Protein AF-A0A918D4K6-F1 (afdb_monomer_lite)

Sequence (127 aa):
MRQERPLFADIYPAGKYKCGECGSKNLLGESFHYRVNFLSQNNRLCPDCYRIQEQIKKEKQRQAYASGEEEPEWTDEITCPWCGYELGDSWELADSDDECECNNCDKIFSYERHIEVTYSSSRVEED

pLDDT: mean 82.64, std 17.32, range [41.03, 98.0]

Organism: NCBI:txid1004261

Foldseek 3Di:
DPDDDPDLQVVDPWQPAAALPPRDTAGRSDDLPPQPDPPDSSRRHDPVVVVVVVVVVQQVVQVCLLVVVDADDQDPADADSNGRDGPPVRVVDDQKDAFDADPPPRDGHIDGHDDDDDDDDDDDDDD

Radius of gyration: 22.81 Å; chains: 1; bounding box: 40×64×56 Å

Structure (mmCIF, N/CA/C/O backbone):
data_AF-A0A918D4K6-F1
#
_entry.id   AF-A0A918D4K6-F1
#
loop_
_atom_site.group_PDB
_atom_site.id
_atom_site.type_symbol
_atom_site.label_atom_id
_atom_site.label_alt_id
_atom_site.label_comp_id
_atom_site.label_asym_id
_atom_site.label_entity_id
_atom_site.label_seq_id
_atom_site.pdbx_PDB_ins_code
_atom_site.Cartn_x
_atom_site.Cartn_y
_atom_site.Cartn_z
_atom_site.occupancy
_atom_site.B_iso_or_equiv
_atom_site.auth_seq_id
_atom_site.auth_comp_id
_atom_site.auth_asym_id
_atom_site.auth_atom_id
_atom_site.pdbx_PDB_model_num
ATOM 1 N N . MET A 1 1 ? -29.072 -21.356 34.158 1.00 42.69 1 MET A N 1
ATOM 2 C CA . MET A 1 1 ? -29.384 -19.918 34.009 1.00 42.69 1 MET A CA 1
ATOM 3 C C . MET A 1 1 ? -28.939 -19.497 32.617 1.00 42.69 1 MET A C 1
ATOM 5 O O . MET A 1 1 ? -27.772 -19.693 32.305 1.00 42.69 1 MET A O 1
ATOM 9 N N . ARG A 1 2 ? -29.850 -19.033 31.749 1.00 46.25 2 ARG A N 1
ATOM 10 C CA . ARG A 1 2 ? -29.460 -18.437 30.460 1.00 46.25 2 ARG A CA 1
ATOM 11 C C . ARG A 1 2 ? -28.806 -17.097 30.785 1.00 46.25 2 ARG A C 1
ATOM 13 O O . ARG A 1 2 ? -29.473 -16.248 31.360 1.00 46.25 2 ARG A O 1
ATOM 20 N N . GLN A 1 3 ? -27.515 -16.942 30.503 1.00 49.47 3 GLN A N 1
ATOM 21 C CA . GLN A 1 3 ? -26.892 -15.623 30.562 1.00 49.47 3 GLN A CA 1
ATOM 22 C C . GLN A 1 3 ? -27.545 -14.781 29.466 1.00 49.47 3 GLN A C 1
ATOM 24 O O . GLN A 1 3 ? -27.465 -15.130 28.286 1.00 49.47 3 GLN A O 1
ATOM 29 N N . GLU A 1 4 ? -28.273 -13.742 29.867 1.00 51.09 4 GLU A N 1
ATOM 30 C CA . GLU A 1 4 ? -28.801 -12.752 28.938 1.00 51.09 4 GLU A CA 1
ATOM 31 C C . GLU A 1 4 ? -27.609 -12.168 28.179 1.00 51.09 4 GLU A C 1
ATOM 33 O O . GLU A 1 4 ? -26.642 -11.698 28.782 1.00 51.09 4 GLU A O 1
ATOM 38 N N . ARG A 1 5 ? -27.618 -12.293 26.848 1.00 47.28 5 ARG A N 1
ATOM 39 C CA . ARG A 1 5 ? -26.587 -11.658 26.028 1.00 47.28 5 ARG A CA 1
ATOM 40 C C . ARG A 1 5 ? -26.741 -10.148 26.228 1.00 47.28 5 ARG A C 1
ATOM 42 O O . ARG A 1 5 ? -27.851 -9.666 25.997 1.00 47.28 5 ARG A O 1
ATOM 49 N N . PRO A 1 6 ? -25.686 -9.424 26.646 1.00 55.44 6 PRO A N 1
ATOM 50 C CA . PRO A 1 6 ? -25.772 -7.980 26.806 1.00 55.44 6 PRO A CA 1
ATOM 51 C C . PRO A 1 6 ? -26.263 -7.373 25.494 1.00 55.44 6 PRO A C 1
ATOM 53 O O . PRO A 1 6 ? -25.811 -7.770 24.412 1.00 55.44 6 PRO A O 1
ATOM 56 N N . LEU A 1 7 ? -27.225 -6.454 25.583 1.00 52.66 7 LEU A N 1
ATOM 57 C CA . LEU A 1 7 ? -27.683 -5.728 24.407 1.00 52.66 7 LEU A CA 1
ATOM 58 C C . LEU A 1 7 ? -26.472 -4.970 23.849 1.00 52.66 7 LEU A C 1
ATOM 60 O O . LEU A 1 7 ? -25.612 -4.525 24.605 1.00 52.66 7 LEU A O 1
ATOM 64 N N . PHE A 1 8 ? -26.372 -4.806 22.528 1.00 48.69 8 PHE A N 1
ATOM 65 C CA . PHE A 1 8 ? -25.230 -4.116 21.899 1.00 48.69 8 PHE A CA 1
ATOM 66 C C . PHE A 1 8 ? -24.952 -2.721 22.512 1.00 48.69 8 PHE A C 1
ATOM 68 O O . PHE A 1 8 ? -23.810 -2.263 22.533 1.00 48.69 8 PHE A O 1
ATOM 75 N N . ALA A 1 9 ? -25.986 -2.084 23.075 1.00 48.44 9 ALA A N 1
ATOM 76 C CA . ALA A 1 9 ? -25.922 -0.834 23.830 1.00 48.44 9 ALA A CA 1
ATOM 77 C C . ALA A 1 9 ? -25.123 -0.917 25.152 1.00 48.44 9 ALA A C 1
ATOM 79 O O . ALA A 1 9 ? -24.498 0.070 25.539 1.00 48.44 9 ALA A O 1
ATOM 80 N N . ASP A 1 10 ? -25.092 -2.078 25.812 1.00 50.91 10 ASP A N 1
ATOM 81 C CA . ASP A 1 10 ? -24.359 -2.313 27.066 1.00 50.91 10 ASP A CA 1
ATOM 82 C C . ASP A 1 10 ? -22.856 -2.540 26.824 1.00 50.91 10 ASP A C 1
ATOM 84 O O . ASP A 1 10 ? -22.030 -2.332 27.714 1.00 50.91 10 ASP A O 1
ATOM 88 N N . ILE A 1 11 ? -22.484 -2.940 25.602 1.00 58.69 11 ILE A N 1
ATOM 89 C CA . ILE A 1 11 ? -21.090 -3.185 25.204 1.00 58.69 11 ILE A CA 1
ATOM 90 C C . ILE A 1 11 ? -20.376 -1.854 24.898 1.00 58.69 11 ILE A C 1
ATOM 92 O O . ILE A 1 11 ? -19.193 -1.693 25.215 1.00 58.69 11 ILE A O 1
ATOM 96 N N . TYR A 1 12 ? -21.096 -0.865 24.347 1.00 61.28 12 TYR A N 1
ATOM 97 C CA . TYR A 1 12 ? -20.546 0.447 23.988 1.00 61.28 12 TYR A CA 1
ATOM 98 C C . TYR A 1 12 ? -21.479 1.602 24.393 1.00 61.28 12 TYR A C 1
ATOM 100 O O . TYR A 1 12 ? -22.308 2.039 23.587 1.00 61.28 12 TYR A O 1
ATOM 108 N N . PRO A 1 13 ? -21.331 2.151 25.617 1.00 64.19 13 PRO A N 1
ATOM 109 C CA . PRO A 1 13 ? -22.134 3.289 26.043 1.00 64.19 13 PRO A CA 1
ATOM 110 C C . PRO A 1 13 ? -21.810 4.527 25.194 1.00 64.19 13 PRO A C 1
ATOM 112 O O . PRO A 1 13 ? -20.640 4.895 25.006 1.00 64.19 13 PRO A O 1
ATOM 115 N N . ALA A 1 14 ? -22.866 5.179 24.703 1.00 71.62 14 ALA A N 1
ATOM 116 C CA . ALA A 1 14 ? -22.778 6.461 24.011 1.00 71.62 14 ALA A CA 1
ATOM 117 C C . ALA A 1 14 ? -22.109 7.510 24.905 1.00 71.62 14 ALA A C 1
ATOM 119 O O . ALA A 1 14 ? -22.296 7.523 26.123 1.00 71.62 14 ALA A O 1
ATOM 120 N N . GLY A 1 15 ? -21.356 8.432 24.315 1.00 71.19 15 GLY A N 1
ATOM 121 C CA . GLY A 1 15 ? -20.790 9.556 25.054 1.00 71.19 15 GLY A CA 1
ATOM 122 C C . GLY A 1 15 ? -19.521 9.254 25.852 1.00 71.19 15 GLY A C 1
ATOM 123 O O . GLY A 1 15 ? -18.953 10.186 26.428 1.00 71.19 15 GLY A O 1
ATOM 124 N N . LYS A 1 16 ? -19.069 7.992 25.889 1.00 79.56 16 LYS A N 1
ATOM 125 C CA . LYS A 1 16 ? -17.897 7.550 26.661 1.00 79.56 16 LYS A CA 1
ATOM 126 C C . LYS A 1 16 ? -16.576 8.008 26.053 1.00 79.56 16 LYS A C 1
ATOM 128 O O . LYS A 1 16 ? -15.633 8.291 26.789 1.00 79.56 16 LYS A O 1
ATOM 133 N N . TYR A 1 17 ? -16.488 8.061 24.732 1.00 78.19 17 TYR A N 1
ATOM 134 C CA . TYR A 1 17 ? -15.265 8.423 24.028 1.00 78.19 17 TYR A CA 1
ATOM 135 C C . TYR A 1 17 ? -15.452 9.726 23.259 1.00 78.19 17 TYR A C 1
ATOM 137 O O . TYR A 1 17 ? -16.573 10.088 22.905 1.00 78.19 17 TYR A O 1
ATOM 145 N N . LYS A 1 18 ? -14.342 10.428 23.012 1.00 82.94 18 LYS A N 1
ATOM 146 C CA . LYS A 1 18 ? -14.286 11.648 22.203 1.00 82.94 18 LYS A CA 1
ATOM 147 C C . LYS A 1 18 ? -13.297 11.466 21.056 1.00 82.94 18 LYS A C 1
ATOM 149 O O . LYS A 1 18 ? -12.249 10.857 21.263 1.00 82.94 18 LYS A O 1
ATOM 154 N N . CYS A 1 19 ? -13.640 11.991 19.886 1.00 83.38 19 CYS A N 1
ATOM 155 C CA . CYS A 1 19 ? -12.728 12.121 18.761 1.00 83.38 19 CYS A CA 1
ATOM 156 C C . CYS A 1 19 ? -11.595 13.087 19.134 1.00 83.38 19 CYS A C 1
ATOM 158 O O . CYS A 1 19 ? -11.870 14.174 19.643 1.00 83.38 19 CYS A O 1
ATOM 160 N N . GLY A 1 20 ? -10.346 12.699 18.877 1.00 82.81 20 GLY A N 1
ATOM 161 C CA . GLY A 1 20 ? -9.164 13.526 19.132 1.00 82.81 20 GLY A CA 1
ATOM 162 C C . GLY A 1 20 ? -9.079 14.774 18.248 1.00 82.81 20 GLY A C 1
ATOM 163 O O . GLY A 1 20 ? -8.503 15.765 18.675 1.00 82.81 20 GLY A O 1
ATOM 164 N N . GLU A 1 21 ? -9.706 14.749 17.068 1.00 85.56 21 GLU A N 1
ATOM 165 C CA . GLU A 1 21 ? -9.645 15.842 16.084 1.00 85.56 21 GLU A CA 1
ATOM 166 C C . GLU A 1 21 ? -10.816 16.820 16.232 1.00 85.56 21 GLU A C 1
ATOM 168 O O . GLU A 1 21 ? -10.625 17.999 16.508 1.00 85.56 21 GLU A O 1
ATOM 173 N N . CYS A 1 22 ? -12.057 16.342 16.084 1.00 88.25 22 CYS A N 1
ATOM 174 C CA . CYS A 1 22 ? -13.240 17.213 16.105 1.00 88.25 22 CYS A CA 1
ATOM 175 C C . CYS A 1 22 ? -13.944 17.286 17.467 1.00 88.25 22 CYS A C 1
ATOM 177 O O . CYS A 1 22 ? -14.902 18.041 17.629 1.00 88.25 22 CYS A O 1
ATOM 179 N N . GLY A 1 23 ? -13.537 16.470 18.445 1.00 86.69 23 GLY A N 1
ATOM 180 C CA . GLY A 1 23 ? -14.155 16.434 19.774 1.00 86.69 23 GLY A CA 1
ATOM 181 C C . GLY A 1 23 ? -15.538 15.771 19.848 1.00 86.69 23 GLY A C 1
ATOM 182 O O . GLY A 1 23 ? -16.118 15.729 20.940 1.00 86.69 23 GLY A O 1
ATOM 183 N N . SER A 1 24 ? -16.073 15.239 18.739 1.00 85.38 24 SER A N 1
ATOM 184 C CA . SER A 1 24 ? -17.374 14.556 18.727 1.00 85.38 24 SER A CA 1
ATOM 185 C C . SER A 1 24 ? -17.373 13.325 19.638 1.00 85.38 24 SER A C 1
ATOM 187 O O . SER A 1 24 ? -16.332 12.721 19.897 1.00 85.38 24 SER A O 1
ATOM 189 N N . LYS A 1 25 ? -18.542 12.959 20.168 1.00 85.44 25 LYS A N 1
ATOM 190 C CA . LYS A 1 25 ? -18.706 11.803 21.058 1.00 85.44 25 LYS A CA 1
ATOM 191 C C . LYS A 1 25 ? -19.284 10.612 20.298 1.00 85.44 25 LYS A C 1
ATOM 193 O O . LYS A 1 25 ? -20.067 10.816 19.379 1.00 85.44 25 LYS A O 1
ATOM 198 N N . ASN A 1 26 ? -18.931 9.392 20.698 1.00 78.56 26 ASN A N 1
ATOM 199 C CA . ASN A 1 26 ? -19.468 8.181 20.071 1.00 78.56 26 ASN A CA 1
ATOM 200 C C . ASN A 1 26 ? -20.972 8.041 20.351 1.00 78.56 26 ASN A C 1
ATOM 202 O O . ASN A 1 26 ? -21.416 8.341 21.466 1.00 78.56 26 ASN A O 1
ATOM 206 N N . LEU A 1 27 ? -21.745 7.567 19.372 1.00 75.50 27 LEU A N 1
ATOM 207 C CA . LEU A 1 27 ? -23.161 7.245 19.561 1.00 75.50 27 LEU A CA 1
ATOM 208 C C . LEU A 1 27 ? -23.337 5.880 20.254 1.00 75.50 27 LEU A C 1
ATOM 210 O O . LEU A 1 27 ? -22.372 5.163 20.527 1.00 75.50 27 LEU A O 1
ATOM 214 N N . LEU A 1 28 ? -24.576 5.531 20.608 1.00 71.81 28 LEU A N 1
ATOM 215 C CA . LEU A 1 28 ? -24.878 4.267 21.289 1.00 71.81 28 LEU A CA 1
ATOM 216 C C . LEU A 1 28 ? -24.616 3.086 20.354 1.00 71.81 28 LEU A C 1
ATOM 218 O O . LEU A 1 28 ? -25.104 3.081 19.228 1.00 71.81 28 LEU A O 1
ATOM 222 N N . GLY A 1 29 ? -23.860 2.089 20.818 1.00 64.88 29 GLY A N 1
ATOM 223 C CA . GLY A 1 29 ? -23.454 0.958 19.978 1.00 64.88 29 GLY A CA 1
ATOM 224 C C . GLY A 1 29 ? -22.306 1.281 19.016 1.00 64.88 29 GLY A C 1
ATOM 225 O O . GLY A 1 29 ? -21.727 0.362 18.442 1.00 64.88 29 GLY A O 1
ATOM 226 N N . GLU A 1 30 ? -21.911 2.552 18.894 1.00 65.00 30 GLU A N 1
ATOM 227 C CA . GLU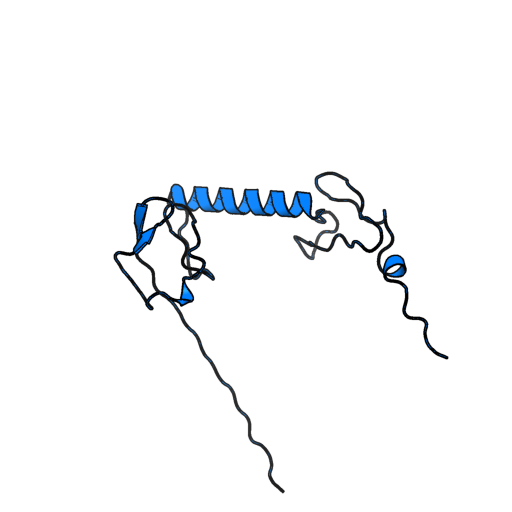 A 1 30 ? -20.692 2.928 18.196 1.00 65.00 30 GLU A CA 1
ATOM 228 C C . GLU A 1 30 ? -19.506 2.870 19.139 1.00 65.00 30 GLU A C 1
ATOM 230 O O . GLU A 1 30 ? -19.478 3.411 20.252 1.00 65.00 30 GLU A O 1
ATOM 235 N N . SER A 1 31 ? -18.460 2.255 18.637 1.00 62.81 31 SER A N 1
ATOM 236 C CA . SER A 1 31 ? -17.182 2.203 19.285 1.00 62.81 31 SER A CA 1
ATOM 237 C C . SER A 1 31 ? -16.243 3.044 18.406 1.00 62.81 31 SER A C 1
ATOM 239 O O . SER A 1 31 ? -16.179 2.846 17.196 1.00 62.81 31 SER A O 1
ATOM 241 N N . PHE A 1 32 ? -15.556 4.056 18.960 1.00 61.56 32 PHE A N 1
ATOM 242 C CA . PHE A 1 32 ? -14.479 4.725 18.212 1.00 61.56 32 PHE A CA 1
ATOM 243 C C . PHE A 1 32 ? -13.330 3.717 18.082 1.00 61.56 32 PHE A C 1
ATOM 245 O O . PHE A 1 32 ? -12.444 3.660 18.937 1.00 61.56 32 PHE A O 1
ATOM 252 N N . HIS A 1 33 ? -13.434 2.833 17.089 1.00 54.44 33 HIS A N 1
ATOM 253 C CA . HIS A 1 33 ? -12.566 1.668 16.889 1.00 54.44 33 HIS A CA 1
ATOM 254 C C . HIS A 1 33 ? -11.563 1.822 15.758 1.00 54.44 33 HIS A C 1
ATOM 256 O O . HIS A 1 33 ? -10.858 0.873 15.450 1.00 54.44 33 HIS A O 1
ATOM 262 N N . TYR A 1 34 ? -11.386 3.018 15.210 1.00 52.97 34 TYR A N 1
ATOM 263 C CA . TYR A 1 34 ? -10.245 3.272 14.339 1.00 52.97 34 TYR A CA 1
ATOM 264 C C . TYR A 1 34 ? -9.094 3.795 15.205 1.00 52.97 34 TYR A C 1
ATOM 266 O O . TYR A 1 34 ? -8.881 4.997 15.356 1.00 52.97 34 TYR A O 1
ATOM 274 N N . ARG A 1 35 ? -8.410 2.865 15.893 1.00 49.72 35 ARG A N 1
ATOM 275 C CA . ARG A 1 35 ? -7.148 3.143 16.594 1.00 49.72 35 ARG A CA 1
ATOM 276 C C . ARG A 1 35 ? -6.066 3.357 15.534 1.00 49.72 35 ARG A C 1
ATOM 278 O O . ARG A 1 35 ? -5.444 2.394 15.110 1.00 49.72 35 ARG A O 1
ATOM 285 N N . VAL A 1 36 ? -5.787 4.603 15.157 1.00 46.16 36 VAL A N 1
ATOM 286 C CA . VAL A 1 36 ? -4.641 4.928 14.276 1.00 46.16 36 VAL A CA 1
ATOM 287 C C . VAL A 1 36 ? -3.282 4.744 14.977 1.00 46.16 36 VAL A C 1
ATOM 289 O O . VAL A 1 36 ? -2.231 4.886 14.371 1.00 46.16 36 VAL A O 1
ATOM 292 N N . ASN A 1 37 ? -3.269 4.410 16.272 1.00 46.62 37 ASN A N 1
ATOM 293 C CA . ASN A 1 37 ? -2.101 3.865 16.965 1.00 46.62 37 ASN A CA 1
ATOM 294 C C . ASN A 1 37 ? -2.560 3.059 18.186 1.00 46.62 37 ASN A C 1
ATOM 296 O O . ASN A 1 37 ? -3.347 3.556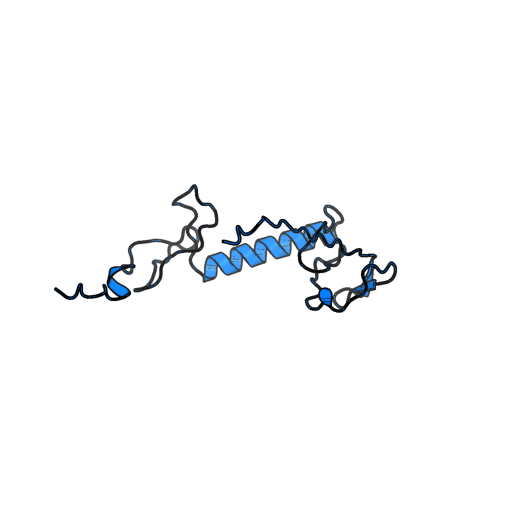 18.994 1.00 46.62 37 ASN A O 1
ATOM 300 N N . PHE A 1 38 ? -2.054 1.839 18.372 1.00 44.25 38 PHE A N 1
ATOM 301 C CA . PHE A 1 38 ? -2.432 0.993 19.515 1.00 44.25 38 PHE A CA 1
ATOM 302 C C . PHE A 1 38 ? -1.963 1.544 20.877 1.00 44.25 38 PHE A C 1
ATOM 304 O O . PHE A 1 38 ? -2.473 1.114 21.911 1.00 44.25 38 PHE A O 1
ATOM 311 N N . LEU A 1 39 ? -1.036 2.510 20.879 1.00 41.03 39 LEU A N 1
ATOM 312 C CA . LEU A 1 39 ? -0.327 2.987 22.071 1.00 41.03 39 LEU A CA 1
ATOM 313 C C . LEU A 1 39 ? -0.820 4.334 22.636 1.00 41.03 39 LEU A C 1
ATOM 315 O O . LEU A 1 39 ? -0.358 4.735 23.699 1.00 41.03 39 LEU A O 1
ATOM 319 N N . SER A 1 40 ? -1.767 5.033 21.991 1.00 46.22 40 SER A N 1
ATOM 320 C CA . SER A 1 40 ? -2.223 6.357 22.456 1.00 46.22 40 SER A CA 1
ATOM 321 C C . SER A 1 40 ? -3.746 6.472 22.524 1.00 46.22 40 SER A C 1
ATOM 323 O O . SER A 1 40 ? -4.448 6.338 21.523 1.00 46.22 40 SER A O 1
ATOM 325 N N . GLN A 1 41 ? -4.279 6.777 23.714 1.00 52.03 41 GLN A N 1
ATOM 326 C CA . GLN A 1 41 ? -5.711 7.051 23.904 1.00 52.03 41 GLN A CA 1
ATOM 327 C C . GLN A 1 41 ? -6.171 8.357 23.227 1.00 52.03 41 GLN A C 1
ATOM 329 O O . GLN A 1 41 ? -7.370 8.508 22.998 1.00 52.03 41 GLN A O 1
ATOM 334 N N . ASN A 1 42 ? -5.237 9.242 22.856 1.00 54.34 42 ASN A N 1
ATOM 335 C CA . ASN A 1 42 ? -5.503 10.505 22.156 1.00 54.34 42 ASN A CA 1
ATOM 336 C C . ASN A 1 42 ? -5.677 10.331 20.638 1.00 54.34 42 ASN A C 1
ATOM 338 O O . ASN A 1 42 ? -6.007 11.293 19.958 1.00 54.34 42 ASN A O 1
ATOM 342 N N . ASN A 1 43 ? -5.494 9.116 20.110 1.00 65.38 43 ASN A N 1
ATOM 343 C CA . ASN A 1 43 ? -5.539 8.837 18.673 1.00 65.38 43 ASN A CA 1
ATOM 344 C C . ASN A 1 43 ? -6.825 8.107 18.250 1.00 65.38 43 ASN A C 1
ATOM 346 O O . ASN A 1 43 ? -6.804 7.183 17.437 1.00 65.38 43 ASN A O 1
ATOM 350 N N . ARG A 1 44 ? -7.955 8.453 18.878 1.00 74.88 44 ARG A N 1
ATOM 351 C CA . ARG A 1 44 ? -9.270 7.923 18.501 1.00 74.88 44 ARG A CA 1
ATOM 352 C C . ARG A 1 44 ? -9.951 8.912 17.581 1.00 74.88 44 ARG A C 1
ATOM 354 O O . ARG A 1 44 ? -10.276 10.015 18.010 1.00 74.88 44 ARG A O 1
ATOM 361 N N . LEU A 1 45 ? -10.199 8.504 16.349 1.00 78.69 45 LEU A N 1
ATOM 362 C CA . LEU A 1 45 ? -10.918 9.312 15.377 1.00 78.69 45 LEU A CA 1
ATOM 363 C C . LEU A 1 45 ? -12.360 8.824 15.258 1.00 78.69 45 LEU A C 1
ATOM 365 O O . LEU A 1 45 ? -12.631 7.622 15.327 1.00 78.69 45 LEU A O 1
ATOM 369 N N . CYS A 1 46 ? -13.296 9.759 15.086 1.00 81.69 46 CYS A N 1
ATOM 370 C CA . CYS A 1 46 ? -14.608 9.401 14.563 1.00 81.69 46 CYS A CA 1
ATOM 371 C C . CYS A 1 46 ? -14.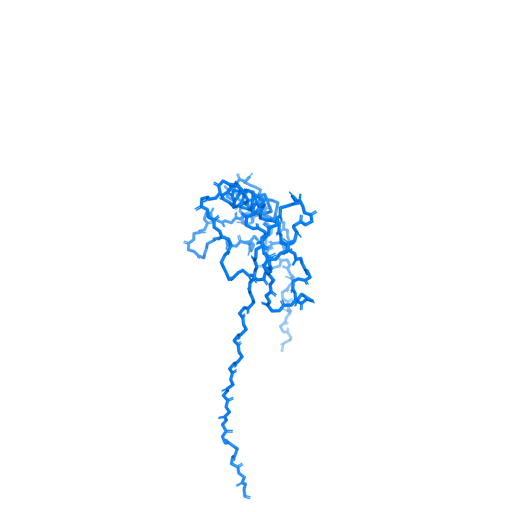467 8.927 13.103 1.00 81.69 46 CYS A C 1
ATOM 373 O O . CYS A 1 46 ? -13.472 9.270 12.457 1.00 81.69 46 CYS A O 1
ATOM 375 N N . PRO A 1 47 ? -15.440 8.170 12.562 1.00 80.75 47 PRO A N 1
ATOM 376 C CA . PRO A 1 47 ? -15.377 7.681 11.183 1.00 80.75 47 PRO A CA 1
ATOM 377 C C . PRO A 1 47 ? -15.130 8.785 10.147 1.00 80.75 47 PRO A C 1
ATOM 379 O O . PRO A 1 47 ? -14.391 8.571 9.191 1.00 80.75 47 PRO A O 1
ATOM 382 N N . ASP A 1 48 ? -15.685 9.980 10.360 1.00 85.12 48 ASP A N 1
ATOM 383 C CA . ASP A 1 48 ? -15.522 11.105 9.434 1.00 85.12 48 ASP A CA 1
ATOM 384 C C . ASP A 1 48 ? -14.109 11.691 9.481 1.00 85.12 48 ASP A C 1
ATOM 386 O O . ASP A 1 48 ? -13.458 11.820 8.447 1.00 85.12 48 ASP A O 1
ATOM 390 N N . CYS A 1 49 ? -13.585 11.979 10.677 1.00 85.56 49 CYS A N 1
ATOM 391 C CA . CYS A 1 49 ? -12.208 12.453 10.822 1.00 85.56 49 CYS A CA 1
ATOM 392 C C . CYS A 1 49 ? -11.194 11.402 10.360 1.00 85.56 49 CYS A C 1
ATOM 394 O O . CYS A 1 49 ? -10.178 11.769 9.783 1.00 85.56 49 CYS A O 1
ATOM 396 N N . TYR A 1 50 ? -11.469 10.111 10.568 1.00 83.94 50 TYR A N 1
ATOM 397 C CA . TYR A 1 50 ? -10.621 9.035 10.056 1.00 83.94 50 TYR A CA 1
ATOM 398 C C . TYR A 1 50 ? -10.558 9.052 8.525 1.00 83.94 50 TYR A C 1
ATOM 400 O O . TYR A 1 50 ? -9.467 9.095 7.966 1.00 83.94 50 TYR A O 1
ATOM 408 N N . ARG A 1 51 ? -11.711 9.122 7.843 1.00 84.75 51 ARG A N 1
ATOM 409 C CA . ARG A 1 51 ? -11.767 9.230 6.374 1.00 84.75 51 ARG A CA 1
ATOM 410 C C . ARG A 1 51 ? -11.001 10.441 5.848 1.00 84.75 51 ARG A C 1
ATOM 412 O O . ARG A 1 51 ? -10.303 10.321 4.850 1.00 84.75 51 ARG A O 1
ATOM 419 N N . ILE A 1 52 ? -11.111 11.587 6.522 1.00 89.06 52 ILE A N 1
ATOM 420 C CA . ILE A 1 52 ? -10.378 12.803 6.145 1.00 89.06 52 ILE A CA 1
ATOM 421 C C . ILE A 1 52 ? -8.867 12.594 6.290 1.00 89.06 52 ILE A C 1
ATOM 423 O O . ILE A 1 52 ? -8.114 12.931 5.382 1.00 89.06 52 ILE A O 1
ATOM 427 N N . GLN A 1 53 ? -8.410 12.021 7.406 1.00 87.50 53 GLN A N 1
ATOM 428 C CA . GLN A 1 53 ? -6.985 11.755 7.623 1.00 87.50 53 GLN A CA 1
ATOM 429 C C . GLN A 1 53 ? -6.429 10.760 6.594 1.00 87.50 53 GLN A C 1
ATOM 431 O O . GLN A 1 53 ? -5.350 10.987 6.051 1.00 87.50 53 GLN A O 1
ATOM 436 N N . GLU A 1 54 ? -7.187 9.714 6.256 1.00 87.06 54 GLU A N 1
ATOM 437 C CA . GLU A 1 54 ? -6.839 8.779 5.177 1.00 87.06 54 GLU A CA 1
ATOM 438 C C . GLU A 1 54 ? -6.734 9.489 3.818 1.00 87.06 54 GLU A C 1
ATOM 440 O O . GLU A 1 54 ? -5.763 9.285 3.092 1.00 87.06 54 GLU A O 1
ATOM 445 N N . GLN A 1 55 ? -7.673 10.382 3.485 1.00 90.38 55 GLN A N 1
ATOM 446 C CA . GLN A 1 55 ? -7.614 11.176 2.252 1.00 90.38 55 GLN A CA 1
ATOM 447 C C . GLN A 1 55 ? -6.386 12.090 2.210 1.00 90.38 55 GLN A C 1
ATOM 449 O O . GLN A 1 55 ? -5.693 12.128 1.198 1.00 90.38 55 GLN A O 1
ATOM 454 N N . ILE A 1 56 ? -6.079 12.789 3.309 1.00 92.88 56 ILE A N 1
ATOM 455 C CA . ILE A 1 56 ? -4.888 13.645 3.411 1.00 92.88 56 ILE A CA 1
ATOM 456 C C . ILE A 1 56 ? -3.615 12.813 3.243 1.00 92.88 56 ILE A C 1
ATOM 458 O O . ILE A 1 56 ? -2.685 13.247 2.566 1.00 92.88 56 ILE A O 1
ATOM 462 N N . LYS A 1 57 ? -3.561 11.624 3.852 1.00 91.19 57 LYS A N 1
ATOM 463 C CA . LYS A 1 57 ? -2.424 10.711 3.719 1.00 91.19 57 LYS A CA 1
ATOM 464 C C . LYS A 1 57 ? -2.240 10.273 2.265 1.00 91.19 57 LYS A C 1
ATOM 466 O O . LYS A 1 57 ? -1.137 10.413 1.746 1.00 91.19 57 LYS A O 1
ATOM 471 N N . LYS A 1 58 ? -3.312 9.815 1.606 1.00 90.62 58 LYS A N 1
ATOM 472 C CA . LYS A 1 58 ? -3.278 9.424 0.188 1.00 90.62 58 LYS A CA 1
ATOM 473 C C . LYS A 1 58 ? -2.861 10.586 -0.714 1.00 90.62 58 LYS A C 1
ATOM 475 O O . LYS A 1 58 ? -2.033 10.401 -1.592 1.00 90.62 58 LYS A O 1
ATOM 480 N N . GLU A 1 59 ? -3.377 11.789 -0.480 1.00 94.50 59 GLU A N 1
ATOM 481 C CA . GLU A 1 59 ? -3.025 12.971 -1.275 1.00 94.50 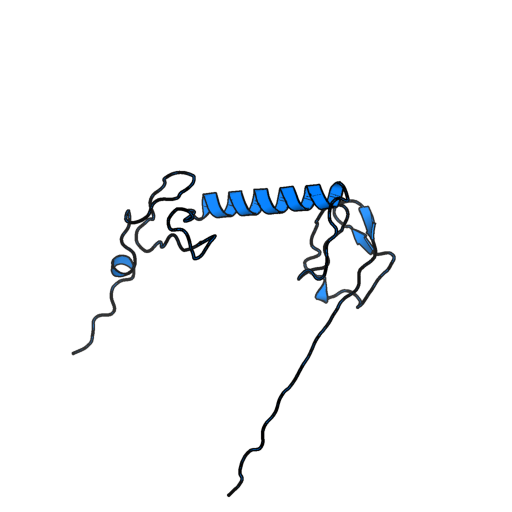59 GLU A CA 1
ATOM 482 C C . GLU A 1 59 ? -1.545 13.351 -1.127 1.00 94.50 59 GLU A C 1
ATOM 484 O O . GLU A 1 59 ? -0.872 13.606 -2.120 1.00 94.50 59 GLU A O 1
ATOM 489 N N . LYS A 1 60 ? -1.002 13.326 0.096 1.00 96.06 60 LYS A N 1
ATOM 490 C CA . LYS A 1 60 ? 0.435 13.555 0.320 1.00 96.06 60 LYS A CA 1
ATOM 491 C C . LYS A 1 60 ? 1.300 12.526 -0.401 1.00 96.06 60 LYS A C 1
ATOM 493 O O . LYS A 1 60 ? 2.294 12.897 -1.009 1.00 96.06 60 LYS A O 1
ATOM 498 N N . GLN A 1 61 ? 0.905 11.256 -0.357 1.00 93.69 61 GLN A N 1
ATOM 499 C CA . GLN A 1 61 ? 1.613 10.186 -1.057 1.00 93.69 61 GLN A CA 1
ATOM 500 C C . GLN A 1 61 ? 1.570 10.388 -2.578 1.00 93.69 61 GLN A C 1
ATOM 502 O O . GLN A 1 61 ? 2.596 10.311 -3.243 1.00 93.69 61 GLN A O 1
ATOM 507 N N . ARG A 1 62 ? 0.406 10.751 -3.134 1.00 94.50 62 ARG A N 1
ATOM 508 C CA . ARG A 1 62 ? 0.276 11.110 -4.556 1.00 94.50 62 ARG A CA 1
ATOM 509 C C . ARG A 1 62 ? 1.176 12.275 -4.947 1.00 94.50 62 ARG A C 1
ATOM 511 O O . ARG A 1 62 ? 1.735 12.259 -6.037 1.00 94.50 62 ARG A O 1
ATOM 518 N N . GLN A 1 63 ? 1.322 13.269 -4.072 1.00 96.19 63 GLN A N 1
ATOM 519 C CA . GLN A 1 63 ? 2.232 14.393 -4.293 1.00 96.19 63 GLN A CA 1
ATOM 520 C C . GLN A 1 63 ? 3.700 13.958 -4.277 1.00 96.19 63 GLN A C 1
ATOM 522 O O . GLN A 1 63 ? 4.445 14.421 -5.134 1.00 96.19 63 GLN A O 1
ATOM 527 N N . ALA A 1 64 ? 4.094 13.061 -3.367 1.00 96.94 64 ALA A N 1
ATOM 528 C CA . ALA A 1 64 ? 5.447 12.500 -3.318 1.00 96.94 64 ALA A CA 1
ATOM 529 C C . ALA A 1 64 ? 5.786 11.684 -4.580 1.00 96.94 64 ALA A C 1
ATOM 531 O O . ALA A 1 64 ? 6.878 11.809 -5.126 1.00 96.94 64 ALA A O 1
ATOM 532 N N . TYR A 1 65 ? 4.824 10.918 -5.102 1.00 96.62 65 TYR A N 1
ATOM 533 C CA . TYR A 1 65 ? 4.957 10.226 -6.389 1.00 96.62 65 TYR A CA 1
ATOM 534 C C . TYR A 1 65 ? 5.046 11.210 -7.561 1.00 96.62 65 TYR A C 1
ATOM 536 O O . TYR A 1 65 ? 5.970 11.161 -8.367 1.00 96.62 65 TYR A O 1
ATOM 544 N N . ALA A 1 66 ? 4.141 12.188 -7.626 1.00 94.31 66 ALA A N 1
ATOM 545 C CA . ALA A 1 66 ? 4.138 13.181 -8.698 1.00 94.31 66 ALA A CA 1
ATOM 546 C C . ALA A 1 66 ? 5.395 14.068 -8.725 1.00 94.31 66 ALA A C 1
ATOM 548 O O . ALA A 1 66 ? 5.769 14.562 -9.791 1.00 94.31 66 ALA A O 1
ATOM 549 N N . SER A 1 67 ? 6.042 14.287 -7.576 1.00 96.38 67 SER A N 1
ATOM 550 C CA . SER A 1 67 ? 7.320 14.999 -7.484 1.00 96.38 67 SER A CA 1
ATOM 551 C C . SER A 1 67 ? 8.536 14.113 -7.778 1.00 96.38 67 SER A C 1
ATOM 553 O O . SER A 1 67 ? 9.622 14.658 -7.982 1.00 96.38 67 SER A O 1
ATOM 555 N N . GLY A 1 68 ? 8.368 12.786 -7.812 1.00 94.62 68 GLY A N 1
ATOM 556 C CA . GLY A 1 68 ? 9.459 11.812 -7.881 1.00 94.62 68 GLY A CA 1
ATOM 557 C C . GLY A 1 68 ? 10.289 11.731 -6.594 1.00 94.62 68 GLY A C 1
ATOM 558 O O . GLY A 1 68 ? 11.443 11.317 -6.640 1.00 94.62 68 GLY A O 1
ATOM 559 N N . GLU A 1 69 ? 9.750 12.190 -5.459 1.00 97.12 69 GLU A N 1
ATOM 560 C CA . GLU A 1 69 ? 10.388 12.047 -4.142 1.00 97.12 69 GLU A CA 1
ATOM 561 C C . GLU A 1 69 ? 10.336 10.596 -3.651 1.00 97.12 69 GLU A C 1
ATOM 563 O O . GLU A 1 69 ? 11.286 10.112 -3.038 1.00 97.12 69 GLU A O 1
ATOM 568 N N . GLU A 1 70 ? 9.238 9.907 -3.953 1.00 96.56 70 GLU A N 1
ATOM 569 C CA . GLU A 1 70 ? 9.035 8.489 -3.677 1.00 96.56 70 GLU A CA 1
ATOM 570 C C . GLU A 1 70 ? 8.566 7.774 -4.947 1.00 96.56 70 GLU A C 1
ATOM 572 O O . GLU A 1 70 ? 8.033 8.394 -5.868 1.00 96.56 70 GLU A O 1
ATOM 577 N N . GLU A 1 71 ? 8.707 6.452 -4.959 1.00 96.00 71 GLU A N 1
ATOM 578 C CA . GLU A 1 71 ? 8.135 5.569 -5.972 1.00 96.00 71 GLU A CA 1
ATOM 579 C C . GLU A 1 71 ? 7.337 4.450 -5.279 1.00 96.00 71 GLU A C 1
ATOM 581 O O . GLU A 1 71 ? 7.638 4.085 -4.137 1.00 96.00 71 GLU A O 1
ATOM 586 N N . PRO A 1 72 ? 6.270 3.935 -5.909 1.00 96.00 72 PRO A N 1
ATOM 587 C CA . PRO A 1 72 ? 5.519 2.806 -5.385 1.00 96.00 72 PRO A CA 1
ATOM 588 C C . PRO A 1 72 ? 6.361 1.530 -5.469 1.00 96.00 72 PRO A C 1
ATOM 590 O O . PRO A 1 72 ? 6.804 1.140 -6.545 1.00 96.00 72 PRO A O 1
ATOM 593 N N . GLU A 1 73 ? 6.547 0.861 -4.333 1.00 95.81 73 GLU A N 1
ATOM 594 C CA . GLU A 1 73 ? 7.341 -0.364 -4.227 1.00 95.81 73 GLU A CA 1
ATOM 595 C C . GLU A 1 73 ? 6.507 -1.458 -3.545 1.00 95.81 73 GLU A C 1
ATOM 597 O O . GLU A 1 73 ? 5.988 -1.242 -2.447 1.00 95.81 73 GLU A O 1
ATOM 602 N N . TRP A 1 74 ? 6.360 -2.617 -4.202 1.00 94.38 74 TRP A N 1
ATOM 603 C CA . TRP A 1 74 ? 5.637 -3.800 -3.696 1.00 94.38 74 TRP A CA 1
ATOM 604 C C . TRP A 1 74 ? 4.263 -3.491 -3.068 1.00 94.38 74 TRP A C 1
ATOM 606 O O . TRP A 1 74 ? 3.930 -3.976 -1.985 1.00 94.38 74 TRP A O 1
ATOM 616 N N . THR A 1 75 ? 3.470 -2.648 -3.732 1.00 95.00 75 THR A N 1
ATOM 617 C CA . THR A 1 75 ? 2.111 -2.282 -3.311 1.00 95.00 75 THR A CA 1
ATOM 618 C C . THR A 1 75 ? 1.090 -3.377 -3.639 1.00 95.00 75 THR A C 1
ATOM 620 O O . THR A 1 75 ? 1.312 -4.182 -4.539 1.00 95.00 75 THR A O 1
ATOM 623 N N . ASP A 1 76 ? -0.052 -3.381 -2.938 1.00 94.19 76 ASP A N 1
ATOM 624 C CA . ASP A 1 76 ? -1.121 -4.381 -3.132 1.00 94.19 76 ASP A CA 1
ATOM 625 C C . ASP A 1 76 ? -1.706 -4.366 -4.559 1.00 94.19 76 ASP A C 1
ATOM 627 O O . ASP A 1 76 ? -2.067 -5.411 -5.092 1.00 94.19 76 ASP A O 1
ATOM 631 N N . GLU A 1 77 ? -1.783 -3.183 -5.173 1.00 96.50 77 GLU A N 1
ATOM 632 C CA . GLU A 1 77 ? -2.211 -2.975 -6.559 1.00 96.50 77 GLU A CA 1
ATOM 633 C C . GLU A 1 77 ? -1.101 -2.265 -7.340 1.00 96.50 77 GLU A C 1
ATOM 635 O O . GLU A 1 77 ? -0.329 -1.487 -6.761 1.00 96.50 77 GLU A O 1
ATOM 640 N N . ILE A 1 78 ? -1.055 -2.453 -8.663 1.00 97.12 78 ILE A N 1
ATOM 641 C CA . ILE A 1 78 ? -0.181 -1.653 -9.535 1.00 97.12 78 ILE A CA 1
ATOM 642 C C . ILE A 1 78 ? -0.527 -0.173 -9.331 1.00 97.12 78 ILE A C 1
ATOM 644 O O . ILE A 1 78 ? -1.648 0.268 -9.593 1.00 97.12 78 ILE A O 1
ATOM 648 N N . THR A 1 79 ? 0.442 0.600 -8.845 1.00 97.69 79 THR A N 1
ATOM 649 C CA . THR A 1 79 ? 0.276 2.022 -8.537 1.00 97.69 79 THR A CA 1
ATOM 650 C C . THR A 1 79 ? 1.118 2.843 -9.498 1.00 97.69 79 THR A C 1
ATOM 652 O O . THR A 1 79 ? 2.320 2.634 -9.614 1.00 97.69 79 THR A O 1
ATOM 655 N N . CYS A 1 80 ? 0.501 3.800 -10.190 1.00 97.56 80 CYS A N 1
ATOM 656 C CA . CYS A 1 80 ? 1.219 4.657 -11.124 1.00 97.56 80 CYS A CA 1
ATOM 657 C C . CYS A 1 80 ? 2.247 5.531 -10.375 1.00 97.56 80 CYS A C 1
ATOM 659 O O . CYS A 1 80 ? 1.834 6.347 -9.538 1.00 97.56 80 CYS A O 1
ATOM 661 N N . PRO A 1 81 ? 3.547 5.463 -10.721 1.00 97.56 81 PRO A N 1
ATOM 662 C CA . PRO A 1 81 ? 4.600 6.225 -10.048 1.00 97.56 81 PRO A CA 1
ATOM 663 C C . PRO A 1 81 ? 4.499 7.731 -10.296 1.00 97.56 81 PRO A C 1
ATOM 665 O O . PRO A 1 81 ? 5.095 8.522 -9.582 1.00 97.56 81 PRO A O 1
ATOM 668 N N . TRP A 1 82 ? 3.712 8.155 -11.285 1.00 97.56 82 TRP A N 1
ATOM 669 C CA . TRP A 1 82 ? 3.593 9.561 -11.655 1.00 97.56 82 TRP A CA 1
ATOM 670 C C . TRP A 1 82 ? 2.465 10.315 -10.957 1.00 97.56 82 TRP A C 1
ATOM 672 O O . TRP A 1 82 ? 2.445 11.545 -10.977 1.00 97.56 82 TRP A O 1
ATOM 682 N N . CYS A 1 83 ? 1.466 9.610 -10.426 1.00 96.06 83 CYS A N 1
ATOM 683 C CA . CYS A 1 83 ? 0.289 10.264 -9.848 1.00 96.06 83 CYS A CA 1
ATOM 684 C C . CYS A 1 83 ? -0.365 9.499 -8.693 1.00 96.06 83 CYS A C 1
ATOM 686 O O . CYS A 1 83 ? -1.366 9.973 -8.155 1.00 96.06 83 CYS A O 1
ATOM 688 N N . GLY A 1 84 ? 0.134 8.310 -8.339 1.00 96.00 84 GLY A N 1
ATOM 689 C CA . GLY A 1 84 ? -0.434 7.467 -7.284 1.00 96.00 84 GLY A CA 1
ATOM 690 C C . GLY A 1 84 ? -1.856 6.985 -7.557 1.00 96.00 84 GLY A C 1
ATOM 691 O O . GLY A 1 84 ? -2.661 6.869 -6.630 1.00 96.00 84 GLY A O 1
ATOM 692 N N . TYR A 1 85 ? -2.201 6.785 -8.829 1.00 96.31 85 TYR A N 1
ATOM 693 C CA . TYR A 1 85 ? -3.434 6.103 -9.207 1.00 96.31 85 TYR A CA 1
ATOM 694 C C . TYR A 1 85 ? -3.221 4.590 -9.109 1.00 96.31 85 TYR A C 1
ATOM 696 O O . TYR A 1 85 ? -2.267 4.079 -9.689 1.00 96.31 85 TYR A O 1
ATOM 704 N N . GLU A 1 86 ? -4.090 3.907 -8.369 1.00 96.25 86 GLU A N 1
ATOM 705 C CA . GLU A 1 86 ? -4.093 2.450 -8.193 1.00 96.25 86 GLU A CA 1
ATOM 706 C C . GLU A 1 86 ? -4.966 1.821 -9.295 1.00 96.25 86 GLU A C 1
ATOM 708 O O . GLU A 1 86 ? -6.126 2.212 -9.462 1.00 96.25 86 GLU A O 1
ATOM 713 N N . LEU A 1 87 ? -4.424 0.861 -10.046 1.00 95.38 87 LEU A N 1
ATOM 714 C CA . LEU A 1 87 ? -5.174 0.064 -11.018 1.00 95.38 87 LEU A CA 1
ATOM 715 C C . LEU A 1 87 ? -5.875 -1.068 -10.257 1.00 95.38 87 LEU A C 1
ATOM 717 O O . LEU A 1 87 ? -5.237 -2.049 -9.899 1.00 95.38 87 LEU A O 1
ATOM 721 N N . GLY A 1 88 ? -7.172 -0.921 -9.971 1.00 92.75 88 GLY A N 1
ATOM 722 C CA . GLY A 1 88 ? -7.919 -1.854 -9.104 1.00 92.75 88 GLY A CA 1
ATOM 723 C C . GLY A 1 88 ? -8.176 -3.253 -9.687 1.00 92.75 88 GLY A C 1
ATOM 724 O O . GLY A 1 88 ? -8.764 -4.106 -9.024 1.00 92.75 88 GLY A O 1
ATOM 725 N N . ASP A 1 89 ? -7.790 -3.475 -10.937 1.00 92.31 89 ASP A N 1
ATOM 726 C CA . ASP A 1 89 ? -7.811 -4.735 -11.674 1.00 92.31 89 ASP A CA 1
ATOM 727 C C . ASP A 1 89 ? -6.388 -5.224 -11.996 1.00 92.31 89 ASP A C 1
ATOM 729 O O . ASP A 1 89 ? -6.184 -5.989 -12.936 1.00 92.31 89 ASP A O 1
ATOM 733 N N . SER A 1 90 ? -5.387 -4.826 -11.197 1.00 93.56 90 SER A N 1
ATOM 734 C CA . SER A 1 90 ? -3.977 -5.172 -11.439 1.00 93.56 90 SER A CA 1
ATOM 735 C C . SER A 1 90 ? -3.711 -6.680 -11.546 1.00 93.56 90 SER A C 1
ATOM 737 O O . SER A 1 90 ? -2.792 -7.114 -12.238 1.00 93.56 90 SER A O 1
ATOM 739 N N . TRP A 1 91 ? -4.549 -7.498 -10.910 1.00 91.50 91 TRP A N 1
ATOM 740 C CA . TRP A 1 91 ? -4.498 -8.957 -10.957 1.00 91.50 91 TRP A CA 1
ATOM 741 C C . TRP A 1 91 ? -4.888 -9.558 -12.321 1.00 91.50 91 TRP A C 1
ATOM 743 O O . TRP A 1 91 ? -4.534 -10.712 -12.576 1.00 91.50 91 TRP A O 1
ATOM 753 N N . GLU A 1 92 ? -5.582 -8.810 -13.189 1.00 94.44 92 GLU A N 1
ATOM 754 C CA . GLU A 1 92 ? -5.901 -9.209 -14.572 1.00 94.44 92 GLU A CA 1
ATOM 755 C C . GLU A 1 92 ? -4.756 -8.925 -15.555 1.00 94.44 92 GLU A C 1
ATOM 757 O O . GLU A 1 92 ? -4.750 -9.458 -16.668 1.00 94.44 92 GLU A O 1
ATOM 762 N N . LEU A 1 93 ? -3.784 -8.104 -15.151 1.00 94.00 93 LEU A N 1
ATOM 763 C CA . LEU A 1 93 ? -2.655 -7.718 -15.988 1.00 94.00 93 LEU A CA 1
ATOM 764 C C . LEU A 1 93 ? -1.550 -8.788 -16.009 1.00 94.00 93 LEU A C 1
ATOM 766 O O . LEU A 1 93 ? -1.550 -9.759 -15.242 1.00 94.00 93 LEU A O 1
ATOM 770 N N . ALA A 1 94 ? -0.623 -8.627 -16.957 1.00 95.69 94 ALA A N 1
ATOM 771 C CA . ALA A 1 94 ? 0.535 -9.502 -17.104 1.00 95.69 94 ALA A CA 1
ATOM 772 C C . ALA A 1 94 ? 1.443 -9.440 -15.862 1.00 95.69 94 ALA A C 1
ATOM 774 O O . ALA A 1 94 ? 1.298 -8.575 -15.007 1.00 95.69 94 ALA A O 1
ATOM 775 N N . ASP A 1 95 ? 2.405 -10.360 -15.752 1.00 95.88 95 ASP A N 1
ATOM 776 C CA . ASP A 1 95 ? 3.379 -10.320 -14.651 1.00 95.88 95 ASP A CA 1
ATOM 777 C C . ASP A 1 95 ? 4.301 -9.095 -14.717 1.00 95.88 95 ASP A C 1
ATOM 779 O O . ASP A 1 95 ? 4.826 -8.672 -13.695 1.00 95.88 95 ASP A O 1
ATOM 783 N N . SER A 1 96 ? 4.510 -8.527 -15.902 1.00 96.75 96 SER A N 1
ATOM 784 C CA . SER A 1 96 ? 5.311 -7.323 -16.102 1.00 96.75 96 SER A CA 1
ATOM 785 C C . SER A 1 96 ? 4.963 -6.665 -17.431 1.00 96.75 96 SER A C 1
ATOM 787 O O . SER A 1 96 ? 4.640 -7.365 -18.395 1.00 96.75 96 SER A O 1
ATOM 789 N N . ASP A 1 97 ? 5.111 -5.348 -17.503 1.00 97.44 97 ASP A N 1
ATOM 790 C CA . ASP A 1 97 ? 5.042 -4.567 -18.740 1.00 97.44 97 ASP A CA 1
ATOM 791 C C . ASP A 1 97 ? 5.950 -3.338 -18.609 1.00 97.44 97 ASP A C 1
ATOM 793 O O . ASP A 1 97 ? 6.007 -2.733 -17.539 1.00 97.44 97 ASP A O 1
ATOM 797 N N . ASP A 1 98 ? 6.641 -2.972 -19.687 1.00 96.44 98 ASP A N 1
ATOM 798 C CA . ASP A 1 98 ? 7.515 -1.796 -19.751 1.00 96.44 98 ASP A CA 1
ATOM 799 C C . ASP A 1 98 ? 6.805 -0.563 -20.341 1.00 96.44 98 ASP A C 1
ATOM 801 O O . ASP A 1 98 ? 7.295 0.561 -20.207 1.00 96.44 98 ASP A O 1
ATOM 805 N N . GLU A 1 99 ? 5.651 -0.756 -20.990 1.00 97.12 99 GLU A N 1
ATOM 806 C CA . GLU A 1 99 ? 4.923 0.276 -21.736 1.00 97.12 99 GLU A CA 1
ATOM 807 C C . GLU A 1 99 ? 3.487 0.486 -21.211 1.00 97.12 99 GLU A C 1
ATOM 809 O O . GLU A 1 99 ? 2.585 0.862 -21.960 1.00 97.12 99 GLU A O 1
ATOM 814 N N . CYS A 1 100 ? 3.254 0.291 -19.907 1.00 96.38 100 CYS A N 1
ATOM 815 C CA . CYS A 1 100 ? 1.935 0.488 -19.305 1.00 96.38 100 CYS A CA 1
ATOM 816 C C . CYS A 1 100 ? 1.546 1.976 -19.275 1.00 96.38 100 CYS A C 1
ATOM 818 O O . CYS A 1 100 ? 2.229 2.801 -18.669 1.00 96.38 100 CYS A O 1
ATOM 820 N N . GLU A 1 101 ? 0.408 2.334 -19.871 1.00 97.38 101 GLU A N 1
ATOM 821 C CA . GLU A 1 101 ? -0.137 3.696 -19.839 1.00 97.38 101 GLU A CA 1
ATOM 822 C C . GLU A 1 101 ? -1.096 3.887 -18.652 1.00 97.38 101 GLU A C 1
ATOM 824 O O . GLU A 1 101 ? -2.000 3.088 -18.409 1.00 97.38 101 GLU A O 1
ATOM 829 N N . CYS A 1 102 ? -0.913 4.959 -17.880 1.00 96.56 102 CYS A N 1
ATOM 830 C CA . CYS A 1 102 ? -1.791 5.270 -16.755 1.00 96.56 102 CYS A CA 1
ATOM 831 C C . CYS A 1 102 ? -3.098 5.938 -17.204 1.00 96.56 102 CYS A C 1
ATOM 833 O O . CYS A 1 102 ? -3.084 7.098 -17.608 1.00 96.56 102 CYS A O 1
ATOM 835 N N . ASN A 1 103 ? -4.240 5.293 -16.949 1.00 94.19 103 ASN A N 1
ATOM 836 C CA . ASN A 1 103 ? -5.588 5.810 -17.255 1.00 94.19 103 ASN A CA 1
ATOM 837 C C . ASN A 1 103 ? -5.985 7.124 -16.542 1.00 94.19 103 ASN A C 1
ATOM 839 O O . ASN A 1 103 ? -7.069 7.652 -16.789 1.00 94.19 103 ASN A O 1
ATOM 843 N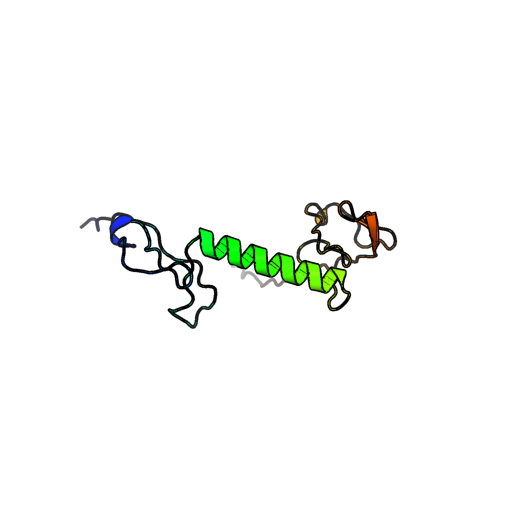 N . ASN A 1 104 ? -5.170 7.628 -15.609 1.00 95.94 104 ASN A N 1
ATOM 844 C CA . ASN A 1 104 ? -5.446 8.863 -14.870 1.00 95.94 104 ASN A CA 1
ATOM 845 C C . ASN A 1 104 ? -4.559 10.048 -15.287 1.00 95.94 104 ASN A C 1
ATOM 847 O O . ASN A 1 104 ? -4.953 11.194 -15.084 1.00 95.94 104 ASN A O 1
ATOM 851 N N . CYS A 1 105 ? -3.352 9.803 -15.803 1.00 96.56 105 CYS A N 1
ATOM 852 C CA . CYS A 1 105 ? -2.414 10.881 -16.143 1.00 96.56 105 CYS A CA 1
ATOM 853 C C . CYS A 1 105 ? -1.700 10.710 -17.489 1.00 96.56 105 CYS A C 1
ATOM 855 O O . CYS A 1 105 ? -0.819 11.515 -17.793 1.00 96.56 105 CYS A O 1
ATOM 857 N N . ASP A 1 106 ? -2.058 9.678 -18.260 1.00 96.94 106 ASP A N 1
ATOM 858 C CA . ASP A 1 106 ? -1.585 9.383 -19.621 1.00 96.94 106 ASP A CA 1
ATOM 859 C C . ASP A 1 106 ? -0.058 9.208 -19.737 1.00 96.94 106 ASP A C 1
ATOM 861 O O . ASP A 1 106 ? 0.543 9.330 -20.805 1.00 96.94 106 ASP A O 1
ATOM 865 N N . LYS A 1 107 ? 0.618 8.960 -18.609 1.00 97.56 107 LYS A N 1
ATOM 866 C CA . LYS A 1 107 ? 2.058 8.698 -18.569 1.00 97.56 107 LYS A CA 1
ATOM 867 C C . LYS A 1 107 ? 2.324 7.206 -18.651 1.00 97.56 107 LYS A C 1
ATOM 869 O O . LYS A 1 107 ? 1.634 6.413 -18.010 1.00 97.56 107 LYS A O 1
ATOM 874 N N . ILE A 1 108 ? 3.376 6.868 -19.385 1.00 98.00 108 ILE A N 1
ATOM 875 C CA . ILE A 1 108 ? 3.887 5.506 -19.509 1.00 98.00 108 ILE A CA 1
ATOM 876 C C . ILE A 1 108 ? 4.784 5.192 -18.305 1.00 98.00 108 ILE A C 1
ATOM 878 O O . ILE A 1 108 ? 5.564 6.044 -17.863 1.00 98.00 108 ILE A O 1
ATOM 882 N N . PHE A 1 109 ? 4.655 3.990 -17.758 1.00 97.75 109 PHE A N 1
ATOM 883 C CA . PHE A 1 109 ? 5.496 3.455 -16.693 1.00 97.75 109 PHE A CA 1
ATOM 884 C C . PHE A 1 109 ? 5.641 1.939 -16.845 1.00 97.75 109 PHE A C 1
ATOM 886 O O . PHE A 1 109 ? 4.811 1.297 -17.484 1.00 97.75 109 PHE A O 1
ATOM 893 N N . SER A 1 110 ? 6.687 1.376 -16.248 1.00 97.94 110 SER A N 1
ATOM 894 C CA . SER A 1 110 ? 6.852 -0.070 -16.150 1.00 97.94 110 SER A CA 1
ATOM 895 C C . SER A 1 110 ? 6.337 -0.589 -14.807 1.00 97.94 110 SER A C 1
ATOM 897 O O . SER A 1 110 ? 6.307 0.145 -13.816 1.00 97.94 110 SER A O 1
ATOM 899 N N . TYR A 1 111 ? 5.930 -1.853 -14.759 1.00 97.88 111 TYR A N 1
ATOM 900 C CA . TYR A 1 111 ? 5.613 -2.547 -13.512 1.00 97.88 111 TYR A CA 1
ATOM 901 C C . TYR A 1 111 ? 6.069 -4.006 -13.576 1.00 97.88 111 TYR A C 1
ATOM 903 O O . TYR A 1 111 ? 6.192 -4.592 -14.651 1.00 97.88 111 TYR A O 1
ATOM 911 N N . GLU A 1 112 ? 6.267 -4.606 -12.405 1.00 97.38 112 GLU A N 1
ATOM 912 C CA . GLU A 1 112 ? 6.463 -6.044 -12.244 1.00 97.38 112 GLU A CA 1
ATOM 913 C C . GLU A 1 112 ? 5.658 -6.561 -11.048 1.00 97.38 112 GLU A C 1
ATOM 915 O O . GLU A 1 112 ? 5.433 -5.852 -10.065 1.00 97.38 112 GLU A O 1
ATOM 920 N N . ARG A 1 113 ? 5.209 -7.811 -11.134 1.00 96.19 113 ARG A N 1
ATOM 921 C CA . ARG A 1 113 ? 4.445 -8.504 -10.103 1.00 96.19 113 ARG A CA 1
ATOM 922 C C . ARG A 1 113 ? 5.338 -9.514 -9.398 1.00 96.19 113 ARG A C 1
ATOM 924 O O . ARG A 1 113 ? 5.872 -10.433 -10.015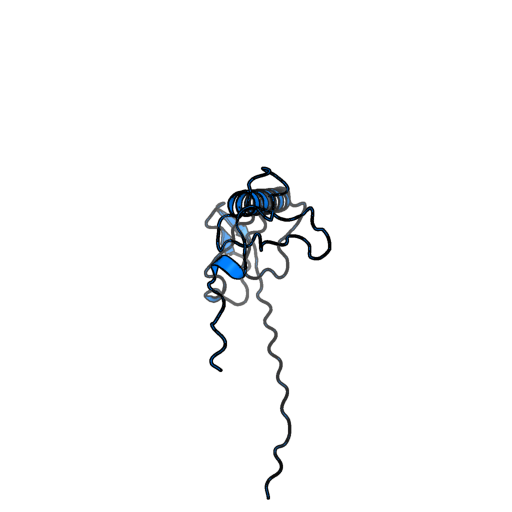 1.00 96.19 113 ARG A O 1
ATOM 931 N N . HIS A 1 114 ? 5.427 -9.401 -8.078 1.00 94.69 114 HIS A N 1
ATOM 932 C CA . HIS A 1 114 ? 6.066 -10.408 -7.239 1.00 94.69 114 HIS A CA 1
ATOM 933 C C . HIS A 1 114 ? 5.018 -11.302 -6.575 1.00 94.69 114 HIS A C 1
ATOM 935 O O . HIS A 1 114 ? 4.148 -10.819 -5.854 1.00 94.69 114 HIS A O 1
ATOM 941 N N . ILE A 1 115 ? 5.111 -12.616 -6.800 1.00 91.00 115 ILE A N 1
ATOM 942 C CA . ILE A 1 115 ? 4.237 -13.615 -6.176 1.00 91.00 115 ILE A CA 1
ATOM 943 C C . ILE A 1 115 ? 5.087 -14.572 -5.344 1.00 91.00 115 ILE A C 1
ATOM 945 O O . ILE A 1 115 ? 5.928 -15.293 -5.881 1.00 91.00 115 ILE A O 1
ATOM 949 N N . GLU A 1 116 ? 4.795 -14.652 -4.047 1.00 92.94 116 GLU A N 1
ATOM 950 C CA . GLU A 1 116 ? 5.360 -15.658 -3.150 1.00 92.94 116 GLU A CA 1
ATOM 951 C C . GLU A 1 116 ? 4.267 -16.643 -2.705 1.00 92.94 116 GLU A C 1
ATOM 953 O O . GLU A 1 116 ? 3.295 -16.267 -2.051 1.00 92.94 116 GLU A O 1
ATOM 958 N N . VAL A 1 117 ? 4.426 -17.928 -3.045 1.00 94.00 117 VAL A N 1
ATOM 959 C CA . VAL A 1 117 ? 3.548 -19.006 -2.562 1.00 94.00 117 VAL A CA 1
ATOM 960 C C . VAL A 1 117 ? 4.389 -20.062 -1.858 1.00 94.00 117 VAL A C 1
ATOM 962 O O . VAL A 1 117 ? 5.204 -20.739 -2.486 1.00 94.00 117 VAL A O 1
ATOM 965 N N . THR A 1 118 ? 4.178 -20.233 -0.552 1.00 94.19 118 THR A N 1
ATOM 966 C CA . THR A 1 118 ? 4.910 -21.213 0.261 1.00 94.19 118 THR A CA 1
ATOM 967 C C . THR A 1 118 ? 3.964 -22.185 0.961 1.00 94.19 118 THR A C 1
ATOM 969 O O . THR A 1 118 ? 2.852 -21.841 1.362 1.00 94.19 118 THR A O 1
ATOM 972 N N . TYR A 1 119 ? 4.407 -23.438 1.091 1.00 90.81 119 TYR A N 1
ATOM 973 C CA . TYR A 1 119 ? 3.624 -24.533 1.659 1.00 90.81 119 TYR A CA 1
ATOM 974 C C . TYR A 1 119 ? 4.432 -25.269 2.724 1.00 90.81 119 TYR A C 1
ATOM 976 O O . TYR A 1 119 ? 5.631 -25.494 2.572 1.00 90.81 119 TYR A O 1
ATOM 984 N N . SER A 1 120 ? 3.748 -25.718 3.773 1.00 89.69 120 SER A N 1
ATOM 985 C CA . SER A 1 120 ? 4.273 -26.695 4.723 1.00 89.69 120 SER A CA 1
ATOM 986 C C . SER A 1 120 ? 3.233 -27.786 4.933 1.00 89.69 120 SER A C 1
ATOM 988 O O . SER A 1 120 ? 2.032 -27.519 4.939 1.00 89.69 120 SER A O 1
ATOM 990 N N . SER A 1 121 ? 3.692 -29.025 5.071 1.00 92.44 121 SER A N 1
ATOM 991 C CA . SER A 1 121 ? 2.837 -30.183 5.315 1.00 92.44 121 SER A CA 1
ATOM 992 C C . SER A 1 121 ? 3.496 -31.107 6.332 1.00 92.44 121 SER A C 1
ATOM 994 O O . SER A 1 121 ? 4.719 -31.129 6.476 1.00 92.44 121 SER A O 1
ATOM 996 N N . SER A 1 122 ? 2.678 -31.851 7.067 1.00 90.75 122 SER A N 1
ATOM 997 C CA . SER A 1 122 ? 3.117 -32.783 8.101 1.00 90.75 122 SER A CA 1
ATOM 998 C C . SER A 1 122 ? 2.501 -34.164 7.886 1.00 90.75 122 SER A C 1
ATOM 1000 O O . SER A 1 122 ? 1.494 -34.320 7.195 1.00 90.75 122 SER A O 1
ATOM 1002 N N . ARG A 1 123 ? 3.135 -35.186 8.473 1.00 88.44 123 ARG A N 1
ATOM 1003 C CA . ARG A 1 123 ? 2.666 -36.575 8.421 1.00 88.44 123 ARG A CA 1
ATOM 1004 C C . ARG A 1 123 ? 1.362 -36.750 9.206 1.00 88.44 123 ARG A C 1
ATOM 1006 O O . ARG A 1 123 ? 1.214 -36.193 10.290 1.00 88.44 123 ARG A O 1
ATOM 1013 N N . VAL A 1 124 ? 0.496 -37.622 8.694 1.00 90.81 124 VAL A N 1
ATOM 1014 C CA . VAL A 1 124 ? -0.611 -38.238 9.438 1.00 90.81 124 VAL A CA 1
ATOM 1015 C C . VAL A 1 124 ? -0.165 -39.637 9.897 1.00 90.81 124 VAL A C 1
ATOM 1017 O O . VAL A 1 124 ? 0.452 -40.370 9.119 1.00 90.81 124 VAL A O 1
ATOM 1020 N N . GLU A 1 125 ? -0.375 -39.988 11.169 1.00 86.62 125 GLU A N 1
ATOM 1021 C CA . GLU A 1 125 ? -0.203 -41.374 11.634 1.00 86.62 125 GLU A CA 1
ATOM 1022 C C . GLU A 1 125 ? -1.412 -42.203 11.184 1.00 86.62 125 GLU A C 1
ATOM 1024 O O . GLU A 1 125 ? -2.552 -41.769 11.338 1.00 86.62 125 GLU A O 1
ATOM 1029 N N . GLU A 1 126 ? -1.149 -43.360 10.582 1.00 76.62 126 GLU A N 1
ATOM 1030 C CA . GLU A 1 126 ? -2.159 -44.348 10.192 1.00 76.62 126 GLU A CA 1
ATOM 1031 C C . GLU A 1 126 ? -2.040 -45.533 11.165 1.00 76.62 126 GLU A C 1
ATOM 1033 O O . GLU A 1 126 ? -0.912 -45.952 11.445 1.00 76.62 126 GLU A O 1
ATOM 1038 N N . ASP A 1 127 ? -3.172 -46.015 11.696 1.00 69.62 127 ASP A N 1
ATOM 1039 C CA . ASP A 1 127 ? -3.258 -47.150 12.639 1.00 69.62 127 ASP A CA 1
ATOM 1040 C C . ASP A 1 127 ? -2.936 -48.509 11.987 1.00 69.62 127 ASP A C 1
ATOM 1042 O O . ASP A 1 127 ? -3.431 -48.772 10.863 1.00 69.62 127 ASP A O 1
#

Secondary structure (DSSP, 8-state):
---PPPPHHHHS-TTS-B-TTT-PBPPTT----EES-TT-TT-EEPHHHHHHHHHHHHHHHHHHHHHTS----S-SS-B-TTT--B-TTGGGS-SEEEEEEPTTT--EEEEE----------PPP--